Protein AF-A0A6N6ZSQ6-F1 (afdb_monomer_lite)

Foldseek 3Di:
DDDDDDPPPPDPPPPDDDDDPDDPDADVVGDDDDDDDDDDDPPDFKDKDKDWDKDWPDDLVVCCVPPNHPPDDTDIHTDDMWMFMAGPVRDTPDDTDDDDDD

Sequence (102 aa):
MAMAGAAGLGRAERRWRSGFEEMNTIPPKGHRIAKYAFKLPSDAKRIKVEARLNYMSHDQAVADKLLGKGAVKVPMVETKALARAYGADLKAIEAPQKLSRR

Structure (mmCIF, N/CA/C/O backbone):
data_AF-A0A6N6ZSQ6-F1
#
_entry.id   AF-A0A6N6ZSQ6-F1
#
loop_
_atom_site.group_PDB
_atom_site.id
_atom_site.type_symbol
_atom_site.label_atom_id
_atom_site.label_alt_id
_atom_site.label_comp_id
_atom_site.label_asym_id
_atom_site.label_entity_id
_atom_site.label_seq_id
_atom_site.pdbx_PDB_ins_code
_atom_site.Cartn_x
_atom_site.Cartn_y
_atom_site.Cartn_z
_atom_site.occupancy
_atom_site.B_iso_or_equiv
_atom_site.auth_seq_id
_atom_site.auth_comp_id
_atom_site.auth_asym_id
_atom_site.auth_atom_id
_atom_site.pdbx_PDB_model_num
ATOM 1 N N . MET A 1 1 ? 35.960 37.682 -60.166 1.00 37.06 1 MET A N 1
ATOM 2 C CA . MET A 1 1 ? 34.880 38.399 -59.449 1.00 37.06 1 MET A CA 1
ATOM 3 C C . MET A 1 1 ? 33.856 37.350 -59.035 1.00 37.06 1 MET A C 1
ATOM 5 O O . MET A 1 1 ? 33.339 36.688 -59.916 1.00 37.06 1 MET A O 1
ATOM 9 N N . ALA A 1 2 ? 33.866 36.905 -57.770 1.00 35.19 2 ALA A N 1
ATOM 10 C CA . ALA A 1 2 ? 33.008 37.413 -56.677 1.00 35.19 2 ALA A CA 1
ATOM 11 C C . ALA A 1 2 ? 31.516 37.128 -56.976 1.00 35.19 2 ALA A C 1
ATOM 13 O O . ALA A 1 2 ? 31.039 37.574 -58.005 1.00 35.19 2 ALA A O 1
ATOM 14 N N . MET A 1 3 ? 30.710 36.409 -56.192 1.00 32.16 3 MET A N 1
ATOM 15 C CA . MET A 1 3 ? 30.769 35.957 -54.799 1.00 32.16 3 MET A CA 1
ATOM 16 C C . MET A 1 3 ? 29.858 34.727 -54.639 1.00 32.16 3 MET A C 1
ATOM 18 O O . MET A 1 3 ? 28.820 34.619 -55.287 1.00 32.16 3 MET A O 1
ATOM 22 N N . ALA A 1 4 ? 30.260 33.825 -53.746 1.00 42.12 4 ALA A N 1
ATOM 23 C CA . ALA A 1 4 ? 29.440 32.748 -53.212 1.00 42.12 4 ALA A CA 1
ATOM 24 C C . ALA A 1 4 ? 28.306 33.299 -52.329 1.00 42.12 4 ALA A C 1
ATOM 26 O O . ALA A 1 4 ? 28.469 34.316 -51.661 1.00 42.12 4 ALA A O 1
ATOM 27 N N . GLY A 1 5 ? 27.186 32.580 -52.272 1.00 34.44 5 GLY A N 1
ATOM 28 C CA . GLY A 1 5 ? 26.074 32.866 -51.368 1.00 34.44 5 GLY A CA 1
ATOM 29 C C . GLY A 1 5 ? 25.262 31.604 -51.110 1.00 34.44 5 GLY A C 1
ATOM 30 O O . GLY A 1 5 ? 24.135 31.479 -51.573 1.00 34.44 5 GLY A O 1
ATOM 31 N N . ALA A 1 6 ? 25.872 30.629 -50.433 1.00 41.66 6 ALA A N 1
ATOM 32 C CA . ALA A 1 6 ? 25.196 29.415 -49.999 1.00 41.66 6 ALA A CA 1
ATOM 33 C C . ALA A 1 6 ? 24.086 29.775 -48.998 1.00 41.66 6 ALA A C 1
ATOM 35 O O . ALA A 1 6 ? 24.360 30.295 -47.916 1.00 41.66 6 ALA A O 1
ATOM 36 N N . ALA A 1 7 ? 22.835 29.488 -49.359 1.00 42.34 7 ALA A N 1
ATOM 37 C CA . ALA A 1 7 ? 21.695 29.560 -48.456 1.00 42.34 7 ALA A CA 1
ATOM 38 C C . ALA A 1 7 ? 21.833 28.468 -47.381 1.00 42.34 7 ALA A C 1
ATOM 40 O O . ALA A 1 7 ? 21.376 27.336 -47.538 1.00 42.34 7 ALA A O 1
ATOM 41 N N . GLY A 1 8 ? 22.516 28.802 -46.288 1.00 41.41 8 GLY A N 1
ATOM 42 C CA . GLY A 1 8 ? 22.582 27.975 -45.093 1.00 41.41 8 GLY A CA 1
ATOM 43 C C . GLY A 1 8 ? 21.232 27.967 -44.382 1.00 41.41 8 GLY A C 1
ATOM 44 O O . GLY A 1 8 ? 20.974 28.814 -43.532 1.00 41.41 8 GLY A O 1
ATOM 45 N N . LEU A 1 9 ? 20.374 26.993 -44.696 1.00 47.16 9 LEU A N 1
ATOM 46 C CA . LEU A 1 9 ? 19.285 26.598 -43.802 1.00 47.16 9 LEU A CA 1
ATOM 47 C C . LEU A 1 9 ? 19.912 25.983 -42.545 1.00 47.16 9 LEU A C 1
ATOM 49 O O . LEU A 1 9 ? 20.192 24.784 -42.482 1.00 47.16 9 LEU A O 1
ATOM 53 N N . GLY A 1 10 ? 20.165 26.826 -41.545 1.00 44.59 10 GLY A N 1
ATOM 54 C CA . GLY A 1 10 ? 20.526 26.390 -40.204 1.00 44.59 10 GLY A CA 1
ATOM 55 C C . GLY A 1 10 ? 19.417 25.496 -39.660 1.00 44.59 10 GLY A C 1
ATOM 56 O O . GLY A 1 10 ? 18.340 25.971 -39.304 1.00 44.59 10 GLY A O 1
ATOM 57 N N . ARG A 1 11 ? 19.659 24.181 -39.626 1.00 56.06 11 ARG A N 1
ATOM 58 C CA . ARG A 1 11 ? 18.781 23.229 -38.943 1.00 56.06 11 ARG A CA 1
ATOM 59 C C . ARG A 1 11 ? 18.772 23.601 -37.465 1.00 56.06 11 ARG A C 1
ATOM 61 O O . ARG A 1 11 ? 19.736 23.326 -36.761 1.00 56.06 11 ARG A O 1
ATOM 68 N N . ALA A 1 12 ? 17.692 24.233 -37.012 1.00 57.28 12 ALA A N 1
ATOM 69 C CA . ALA A 1 12 ? 17.431 24.427 -35.597 1.00 57.28 12 ALA A CA 1
ATOM 70 C C . ALA A 1 12 ? 17.414 23.046 -34.931 1.00 57.28 12 ALA A C 1
ATOM 72 O O . ALA A 1 12 ? 16.509 22.236 -35.150 1.00 57.28 12 ALA A O 1
ATOM 73 N N . GLU A 1 13 ? 18.464 22.756 -34.173 1.00 57.09 13 GLU A N 1
ATOM 74 C CA . GLU A 1 13 ? 18.618 21.516 -33.436 1.00 57.09 13 GLU A CA 1
ATOM 75 C C . GLU A 1 13 ? 17.545 21.472 -32.346 1.00 57.09 13 GLU A C 1
ATOM 77 O O . GLU A 1 13 ? 17.673 22.067 -31.274 1.00 57.09 13 GLU A O 1
ATOM 82 N N . ARG A 1 14 ? 16.420 20.811 -32.644 1.00 59.31 14 ARG A N 1
ATOM 83 C CA . ARG A 1 14 ? 15.394 20.518 -31.644 1.00 59.31 14 ARG A CA 1
ATOM 84 C C . ARG A 1 14 ? 16.008 19.559 -30.630 1.00 59.31 14 ARG A C 1
ATOM 86 O O . ARG A 1 14 ? 16.011 18.348 -30.832 1.00 59.31 14 ARG A O 1
ATOM 93 N N . ARG A 1 15 ? 16.535 20.105 -29.530 1.00 61.38 15 ARG A N 1
ATOM 94 C CA . ARG A 1 15 ? 16.897 19.316 -28.350 1.00 61.38 15 ARG A CA 1
ATOM 9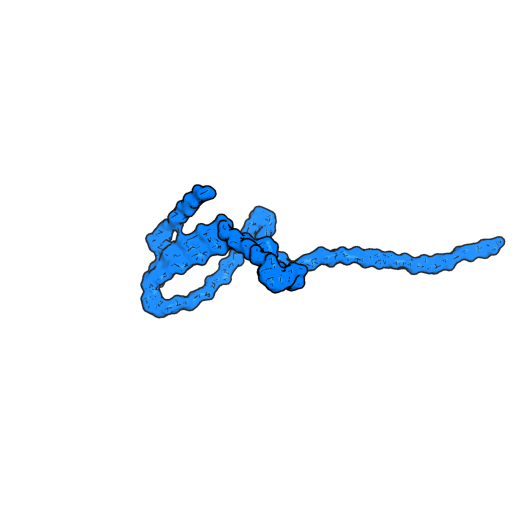5 C C . ARG A 1 15 ? 15.624 18.673 -27.821 1.00 61.38 15 ARG A C 1
ATOM 97 O O . ARG A 1 15 ? 14.778 19.342 -27.230 1.00 61.38 15 ARG A O 1
ATOM 104 N N . TRP A 1 16 ? 15.497 17.373 -28.043 1.00 47.50 16 TRP A N 1
ATOM 105 C CA . TRP A 1 16 ? 14.473 16.561 -27.413 1.00 47.50 16 TRP A CA 1
ATOM 106 C C . TRP A 1 16 ? 14.703 16.604 -25.901 1.00 47.50 16 TRP A C 1
ATOM 108 O O . TRP A 1 16 ? 15.702 16.091 -25.399 1.00 47.50 16 TRP A O 1
ATOM 118 N N . ARG A 1 17 ? 13.805 17.266 -25.168 1.00 59.12 17 ARG A N 1
ATOM 119 C CA . ARG A 1 17 ? 13.703 17.098 -23.718 1.00 59.12 17 ARG A CA 1
ATOM 120 C C . ARG A 1 17 ? 12.644 16.036 -23.472 1.00 59.12 17 ARG A C 1
ATOM 122 O O . ARG A 1 17 ? 11.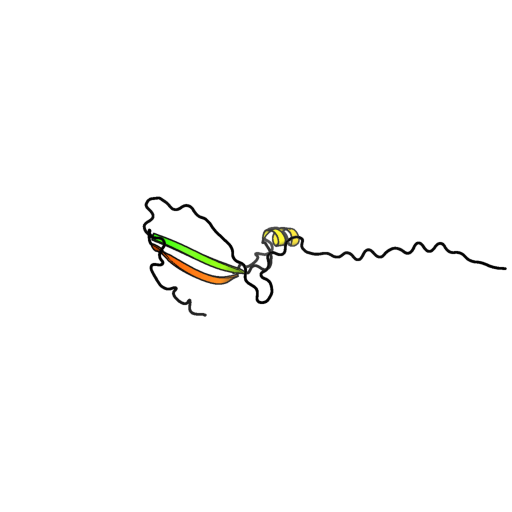460 16.308 -23.621 1.00 59.12 17 ARG A O 1
ATOM 129 N N . SER A 1 18 ? 13.075 14.832 -23.119 1.00 67.69 18 SER A N 1
ATOM 130 C CA . SER A 1 18 ? 12.190 13.821 -22.548 1.00 67.69 18 SER A CA 1
ATOM 131 C C . SER A 1 18 ? 12.092 14.057 -21.042 1.00 67.69 18 SER A C 1
ATOM 133 O O . SER A 1 18 ? 13.106 14.020 -20.343 1.00 67.69 18 SER A O 1
ATOM 135 N N . GLY A 1 19 ? 10.887 14.313 -20.549 1.00 63.47 19 GLY A N 1
ATOM 136 C CA . GLY A 1 19 ? 10.548 14.280 -19.129 1.00 63.47 19 GLY A CA 1
ATOM 137 C C . GLY A 1 19 ? 9.408 13.290 -18.917 1.00 63.47 19 GLY A C 1
ATOM 138 O O . GLY A 1 19 ? 8.648 13.026 -19.845 1.00 63.47 19 GLY A O 1
ATOM 139 N N . PHE A 1 20 ? 9.293 12.727 -17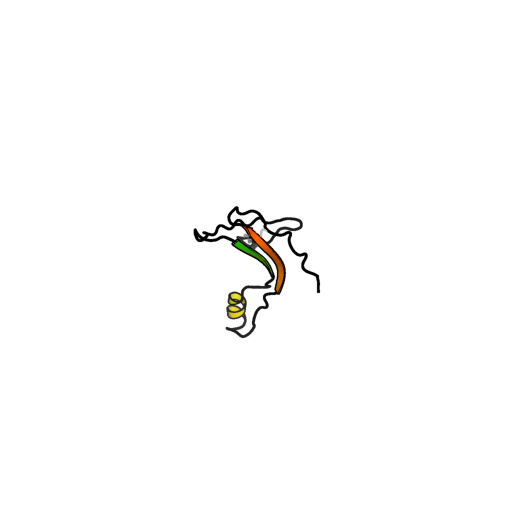.718 1.00 66.44 20 PHE A N 1
ATOM 140 C CA . PHE A 1 20 ? 8.084 11.995 -17.351 1.00 66.44 20 PHE A CA 1
ATOM 141 C C . PHE A 1 20 ? 6.960 13.011 -17.122 1.00 66.44 20 PHE A C 1
ATOM 143 O O . PHE A 1 20 ? 7.155 13.960 -16.364 1.00 66.44 20 PHE A O 1
ATOM 150 N N . GLU A 1 21 ? 5.809 12.825 -17.776 1.00 66.62 21 GLU A N 1
ATOM 151 C CA . GLU A 1 21 ? 4.625 13.675 -17.562 1.00 66.62 21 GLU A CA 1
ATOM 152 C C . GLU A 1 21 ? 4.127 13.604 -16.114 1.00 66.62 21 GLU A C 1
ATOM 154 O O . GLU A 1 21 ? 3.659 14.602 -15.572 1.00 66.62 21 GLU A O 1
ATOM 159 N N . GLU A 1 22 ? 4.287 12.450 -15.461 1.00 67.62 22 GLU A N 1
ATOM 160 C CA . GLU A 1 22 ? 3.865 12.243 -14.082 1.00 67.62 22 GLU A CA 1
ATOM 161 C C . GLU A 1 22 ? 5.009 11.679 -13.234 1.00 67.62 22 GLU A C 1
ATOM 163 O O . GLU A 1 22 ? 5.550 10.603 -13.496 1.00 67.62 22 GLU A O 1
ATOM 168 N N . MET A 1 23 ? 5.384 12.417 -12.186 1.00 69.00 23 MET A N 1
ATOM 169 C CA . MET A 1 23 ? 6.450 12.029 -11.268 1.00 69.00 23 MET A CA 1
ATOM 170 C C . MET A 1 23 ? 5.834 11.562 -9.948 1.00 69.00 23 MET A C 1
ATOM 172 O O . MET A 1 23 ? 5.578 12.346 -9.039 1.00 69.00 23 MET A O 1
ATOM 176 N N . ASN A 1 24 ? 5.572 10.257 -9.851 1.00 75.19 24 ASN A N 1
ATOM 177 C CA . ASN A 1 24 ? 4.950 9.644 -8.672 1.00 75.19 24 ASN A CA 1
ATOM 178 C C . ASN A 1 24 ? 5.951 9.281 -7.553 1.00 75.19 24 ASN A C 1
ATOM 180 O O . ASN A 1 24 ? 5.580 8.639 -6.566 1.00 75.19 24 ASN A O 1
ATOM 184 N N . THR A 1 25 ? 7.209 9.711 -7.671 1.00 81.88 25 THR A N 1
ATOM 185 C CA . THR A 1 25 ? 8.264 9.482 -6.679 1.00 81.88 25 THR A CA 1
ATOM 186 C C . THR A 1 25 ? 8.213 10.508 -5.545 1.00 81.88 25 THR A C 1
ATOM 188 O O . THR A 1 25 ? 7.776 11.645 -5.715 1.00 81.88 25 THR A O 1
ATOM 191 N N . ILE A 1 26 ? 8.652 10.108 -4.348 1.00 83.94 26 ILE A N 1
ATOM 192 C CA . ILE A 1 26 ? 8.804 11.039 -3.224 1.00 83.94 26 ILE A CA 1
ATOM 193 C C . ILE A 1 26 ? 10.081 11.858 -3.470 1.00 83.94 26 ILE A C 1
ATOM 195 O O . ILE A 1 26 ? 11.141 11.255 -3.659 1.00 83.94 26 ILE A O 1
ATOM 199 N N . PRO A 1 27 ? 10.019 13.201 -3.473 1.00 85.50 27 PRO A N 1
ATOM 200 C CA . PRO A 1 27 ? 11.195 14.022 -3.730 1.00 85.50 27 PRO A CA 1
ATOM 201 C C . PRO A 1 27 ? 12.249 13.872 -2.617 1.00 85.50 27 PRO A C 1
ATOM 203 O O . PRO A 1 27 ? 11.908 13.509 -1.485 1.00 85.50 27 PRO A O 1
ATOM 206 N N . PRO A 1 28 ? 13.533 14.173 -2.892 1.00 87.44 28 PRO A N 1
ATOM 207 C CA . PRO A 1 28 ? 14.597 14.095 -1.894 1.00 87.44 28 PRO A CA 1
ATOM 208 C C . PRO A 1 28 ? 14.269 14.921 -0.646 1.00 87.44 28 PRO A C 1
ATOM 210 O O . PRO A 1 28 ? 13.894 16.086 -0.753 1.00 87.44 28 PRO A O 1
ATOM 213 N N . LYS A 1 29 ? 14.413 14.319 0.544 1.00 86.94 29 LYS A N 1
ATOM 214 C CA . LYS A 1 29 ? 14.033 14.911 1.848 1.00 86.94 29 LYS A CA 1
ATOM 215 C C . LYS A 1 29 ? 12.555 15.332 1.957 1.00 86.94 29 LYS A C 1
ATOM 217 O O . LYS A 1 29 ? 12.183 16.017 2.907 1.00 86.94 29 LYS A O 1
ATOM 222 N N . GLY A 1 30 ? 11.719 14.934 1.005 1.00 86.31 30 GLY A N 1
ATOM 223 C CA . GLY A 1 30 ? 10.293 15.212 0.998 1.00 86.31 30 GLY A CA 1
ATOM 224 C C . GLY A 1 30 ? 9.472 14.122 1.675 1.00 86.31 30 GLY A C 1
ATOM 225 O O . GLY A 1 30 ? 9.980 13.118 2.173 1.00 86.31 30 GLY A O 1
ATOM 226 N N . HIS A 1 31 ? 8.162 14.326 1.658 1.00 87.12 31 HIS A N 1
ATOM 227 C CA . HIS A 1 31 ? 7.175 13.344 2.078 1.00 87.12 31 HIS A CA 1
ATOM 228 C C . HIS A 1 31 ? 5.968 13.420 1.142 1.00 87.12 31 HIS A C 1
ATOM 230 O O . HIS A 1 31 ? 5.728 14.444 0.504 1.00 87.12 31 HIS A O 1
ATOM 236 N N . ARG A 1 32 ? 5.200 12.332 1.066 1.00 86.56 32 ARG A N 1
ATOM 237 C CA . ARG A 1 32 ? 3.932 12.287 0.335 1.00 86.56 32 ARG A CA 1
ATOM 238 C C . ARG A 1 32 ? 2.838 11.801 1.270 1.00 86.56 32 ARG A C 1
ATOM 240 O O . ARG A 1 32 ? 3.014 10.800 1.959 1.00 86.56 32 ARG A O 1
ATOM 247 N N . ILE A 1 33 ? 1.714 12.509 1.280 1.00 87.44 33 ILE A N 1
ATOM 248 C CA . ILE A 1 33 ? 0.523 12.124 2.039 1.00 87.44 33 ILE A CA 1
ATOM 249 C C . ILE A 1 33 ? -0.465 11.490 1.063 1.00 87.44 33 ILE A C 1
ATOM 251 O O . ILE A 1 33 ? -0.901 12.136 0.113 1.00 87.44 33 ILE A O 1
ATOM 255 N N . ALA A 1 34 ? -0.820 10.231 1.308 1.00 84.88 34 ALA A N 1
ATOM 256 C CA . ALA A 1 34 ? -1.884 9.536 0.595 1.00 84.88 34 ALA A CA 1
ATOM 257 C C . ALA A 1 34 ? -3.112 9.436 1.507 1.00 84.88 34 ALA A C 1
ATOM 259 O O . ALA A 1 34 ? -3.000 9.016 2.660 1.00 84.88 34 ALA A O 1
ATOM 260 N N . LYS A 1 35 ? -4.276 9.852 1.000 1.00 89.00 35 LYS A N 1
ATOM 261 C CA . LYS A 1 35 ? -5.551 9.770 1.718 1.00 89.00 35 LYS A CA 1
ATOM 262 C C . LYS A 1 35 ? -6.328 8.568 1.198 1.00 89.00 35 LYS A C 1
ATOM 264 O O . LYS A 1 35 ? -6.510 8.435 -0.007 1.00 89.00 35 LYS A O 1
ATOM 269 N N . TYR A 1 36 ? -6.803 7.734 2.114 1.00 87.69 36 TYR A N 1
ATOM 270 C CA . TYR A 1 36 ? -7.629 6.572 1.810 1.00 87.69 36 TYR A CA 1
ATOM 271 C C . TYR A 1 36 ? -8.952 6.686 2.556 1.00 87.69 36 TYR A C 1
ATOM 273 O O . TYR A 1 36 ? -8.987 7.157 3.692 1.00 87.69 36 TYR A O 1
ATOM 281 N N . ALA A 1 37 ? -10.025 6.235 1.916 1.00 88.38 37 ALA A N 1
ATOM 282 C CA . ALA A 1 37 ? -11.343 6.125 2.516 1.00 88.38 37 ALA A CA 1
ATOM 283 C C . ALA A 1 37 ? -11.852 4.697 2.315 1.00 88.38 37 ALA A C 1
ATOM 285 O O . ALA A 1 37 ? -11.720 4.129 1.233 1.00 88.38 37 ALA A O 1
ATOM 286 N N . PHE A 1 38 ? -12.433 4.123 3.360 1.00 86.06 38 PHE A N 1
ATOM 287 C CA . PHE A 1 38 ? -13.054 2.804 3.334 1.00 86.06 38 PHE A CA 1
ATOM 288 C C . PHE A 1 38 ? -14.371 2.860 4.104 1.00 86.06 38 PHE A C 1
ATOM 290 O O . PHE A 1 38 ? -14.514 3.629 5.055 1.00 86.06 38 PHE A O 1
ATOM 297 N N . LYS A 1 39 ? -15.351 2.063 3.674 1.00 87.94 39 LYS A N 1
ATOM 298 C CA . LYS A 1 39 ? -16.628 1.916 4.378 1.00 87.94 39 LYS A CA 1
ATOM 299 C C . LYS A 1 39 ? -16.495 0.810 5.415 1.00 87.94 39 LYS A C 1
ATOM 301 O O . LYS A 1 39 ? -15.930 -0.241 5.121 1.00 87.94 39 LYS A O 1
ATOM 306 N N . LEU A 1 40 ? -17.019 1.054 6.608 1.00 85.12 40 LEU A N 1
ATOM 307 C CA . LEU A 1 40 ? -17.025 0.084 7.695 1.00 85.12 40 LEU A CA 1
ATOM 308 C C . LEU A 1 40 ? -18.397 -0.595 7.791 1.00 85.12 40 LEU A C 1
ATOM 310 O O . LEU A 1 40 ? -19.409 0.088 7.617 1.00 85.12 40 LEU A O 1
ATOM 314 N N . PRO A 1 41 ? -18.447 -1.906 8.080 1.00 86.81 41 PRO A N 1
ATOM 315 C CA . PRO A 1 41 ? -19.680 -2.567 8.495 1.00 86.81 41 PRO A CA 1
ATOM 316 C C . PRO A 1 41 ? -20.256 -1.896 9.750 1.00 86.81 41 PRO A C 1
ATOM 318 O O . PRO A 1 41 ? -19.502 -1.482 10.632 1.00 86.81 41 PRO A O 1
ATOM 321 N N . SER A 1 42 ? -21.583 -1.789 9.845 1.00 83.88 42 SER A N 1
ATOM 322 C CA . SER A 1 42 ? -22.270 -1.097 10.951 1.00 83.88 42 SER A CA 1
ATOM 323 C C . SER A 1 42 ? -22.054 -1.745 12.322 1.00 83.88 42 SER A C 1
ATOM 325 O O . SER A 1 42 ? -22.215 -1.096 13.350 1.00 83.88 42 SER A O 1
ATOM 327 N N . ASP A 1 43 ? -21.695 -3.023 12.341 1.00 88.62 43 ASP A N 1
ATOM 328 C CA . ASP A 1 43 ? -21.453 -3.848 13.522 1.00 88.62 43 ASP A CA 1
ATOM 329 C C . ASP A 1 43 ? -19.956 -4.006 13.852 1.00 88.62 43 ASP A C 1
ATOM 331 O O . ASP A 1 43 ? -19.592 -4.721 14.792 1.00 88.62 43 ASP A O 1
ATOM 335 N N . ALA A 1 44 ? -19.066 -3.334 13.111 1.00 84.56 44 ALA A N 1
ATOM 336 C CA . ALA A 1 44 ? -17.626 -3.445 13.305 1.00 84.56 44 ALA A CA 1
ATOM 337 C C . ALA A 1 44 ? -17.187 -2.852 14.656 1.00 84.56 44 ALA A C 1
ATOM 339 O O . ALA A 1 44 ? -17.103 -1.640 14.844 1.00 84.56 44 ALA A O 1
ATOM 340 N N . LYS A 1 45 ? -16.840 -3.727 15.606 1.00 85.81 45 LYS A N 1
ATOM 341 C CA . LYS A 1 45 ? -16.364 -3.334 16.947 1.00 85.81 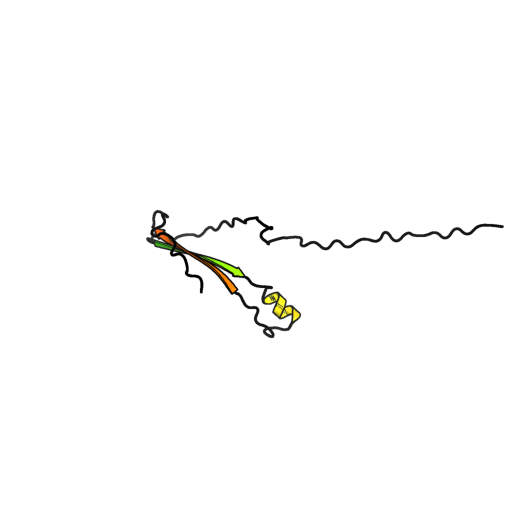45 LYS A CA 1
ATOM 342 C C . LYS A 1 45 ? -14.872 -3.001 16.998 1.00 85.81 45 LYS A C 1
ATOM 344 O O . LYS A 1 45 ? -14.423 -2.312 17.913 1.00 85.81 45 LYS A O 1
ATOM 349 N N . ARG A 1 46 ? -14.092 -3.547 16.060 1.00 88.00 46 ARG A N 1
ATOM 350 C CA . ARG A 1 46 ? -12.634 -3.398 15.973 1.00 88.00 46 ARG A CA 1
ATOM 351 C C . ARG A 1 46 ? -12.191 -3.379 14.521 1.00 88.00 46 ARG A C 1
ATOM 353 O O . ARG A 1 46 ? -12.710 -4.134 13.703 1.00 88.00 46 ARG A O 1
ATOM 360 N N . ILE A 1 47 ? -11.197 -2.552 14.228 1.00 89.25 47 ILE A N 1
ATOM 361 C CA . ILE A 1 47 ? -10.650 -2.363 12.885 1.00 89.25 47 ILE A CA 1
ATOM 362 C C . ILE A 1 47 ? -9.139 -2.505 12.971 1.00 89.25 47 ILE A C 1
ATOM 364 O O . ILE A 1 47 ? -8.503 -1.882 13.816 1.00 89.25 47 ILE A O 1
ATOM 368 N N . LYS A 1 48 ? -8.544 -3.298 12.084 1.00 90.06 48 LYS A N 1
ATOM 369 C CA . LYS A 1 48 ? -7.090 -3.373 11.933 1.00 90.06 48 LYS A CA 1
ATOM 370 C C . LYS A 1 48 ? -6.708 -2.717 10.614 1.00 90.06 48 LYS A C 1
ATOM 372 O O . LYS A 1 48 ? 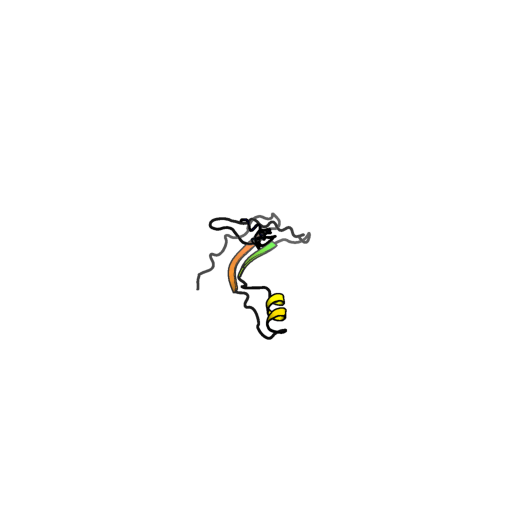-7.158 -3.153 9.561 1.00 90.06 48 LYS A O 1
ATOM 377 N N . VAL A 1 49 ? -5.877 -1.683 10.681 1.00 88.38 49 VAL A N 1
ATOM 378 C CA . VAL A 1 49 ? -5.299 -1.030 9.505 1.00 88.38 49 VAL A CA 1
ATOM 379 C C . VAL A 1 49 ? -3.843 -1.446 9.404 1.00 88.38 49 VAL A C 1
ATOM 381 O O . VAL A 1 49 ? -3.072 -1.270 10.348 1.00 88.38 49 VAL A O 1
ATOM 384 N N . GLU A 1 50 ? -3.468 -1.989 8.253 1.00 91.00 50 GLU A N 1
ATOM 385 C CA . GLU A 1 50 ? -2.097 -2.363 7.945 1.00 91.00 50 GLU A CA 1
ATOM 386 C C . GLU A 1 50 ? -1.606 -1.562 6.742 1.00 91.00 50 GLU A C 1
ATOM 388 O O . GLU A 1 50 ? -2.157 -1.651 5.647 1.00 91.00 50 GLU A O 1
ATOM 393 N N . ALA A 1 51 ? -0.578 -0.751 6.965 1.00 89.19 51 ALA A N 1
ATOM 394 C CA . ALA A 1 51 ? 0.080 0.034 5.936 1.00 89.19 51 ALA A CA 1
ATOM 395 C C . ALA A 1 51 ? 1.450 -0.576 5.643 1.00 89.19 51 ALA A C 1
ATOM 397 O O . ALA A 1 51 ? 2.274 -0.713 6.549 1.00 89.19 51 ALA A O 1
ATOM 398 N N . ARG A 1 52 ? 1.703 -0.914 4.377 1.00 89.88 52 ARG A N 1
ATOM 399 C CA . ARG A 1 52 ? 2.977 -1.470 3.911 1.00 89.88 52 ARG A CA 1
ATOM 400 C C . ARG A 1 52 ? 3.584 -0.565 2.848 1.00 89.88 52 ARG A C 1
ATOM 402 O O . ARG A 1 52 ? 2.894 -0.107 1.942 1.00 89.88 52 ARG A O 1
ATOM 409 N N . LEU A 1 53 ? 4.877 -0.309 2.981 1.00 88.88 53 LEU A N 1
ATOM 410 C CA . LEU A 1 53 ? 5.709 0.328 1.977 1.00 88.88 53 LEU A CA 1
ATOM 411 C C . LEU A 1 53 ? 6.508 -0.765 1.279 1.00 88.88 53 LEU A C 1
ATOM 413 O O . LEU A 1 53 ? 7.416 -1.348 1.875 1.00 88.88 53 LEU A O 1
ATOM 417 N N . ASN A 1 54 ? 6.169 -1.003 0.018 1.00 88.88 54 ASN A N 1
ATOM 418 C CA . ASN A 1 54 ? 6.821 -1.994 -0.823 1.00 88.88 54 ASN A CA 1
ATOM 419 C C . ASN A 1 54 ? 7.673 -1.292 -1.877 1.00 88.88 54 ASN A C 1
ATOM 421 O O . ASN A 1 54 ? 7.273 -0.263 -2.424 1.00 88.88 54 ASN A O 1
ATOM 425 N N . TYR A 1 55 ? 8.829 -1.870 -2.173 1.00 88.12 55 TYR A N 1
ATOM 426 C CA . TYR A 1 55 ? 9.670 -1.489 -3.293 1.00 88.12 55 TYR A CA 1
ATOM 427 C C . TYR A 1 55 ? 9.532 -2.520 -4.412 1.00 88.12 55 TYR A C 1
ATOM 429 O O . TYR A 1 55 ? 9.565 -3.729 -4.175 1.00 88.12 55 TYR A O 1
ATOM 437 N N . MET A 1 56 ? 9.396 -2.023 -5.635 1.00 88.44 56 MET A N 1
ATOM 438 C CA . MET A 1 56 ? 9.424 -2.806 -6.861 1.00 88.44 56 MET A CA 1
ATOM 439 C C . MET A 1 56 ? 10.194 -1.986 -7.893 1.00 88.44 56 MET A C 1
ATOM 441 O O . MET A 1 56 ? 9.966 -0.781 -8.003 1.00 88.44 56 MET A O 1
ATOM 445 N N . SER A 1 57 ? 11.128 -2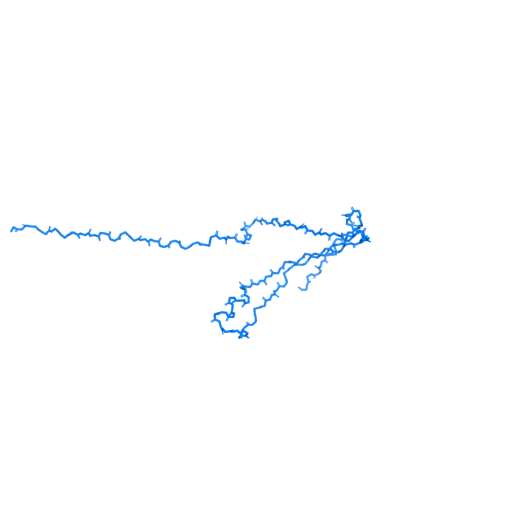.611 -8.610 1.00 84.81 57 SER A N 1
ATOM 446 C CA . SER A 1 57 ? 11.953 -1.894 -9.587 1.00 84.81 57 SER A CA 1
ATOM 447 C C . SER A 1 57 ? 11.114 -1.397 -10.765 1.00 84.81 57 SER A C 1
ATOM 449 O O . SER A 1 57 ? 11.187 -0.218 -11.098 1.00 84.81 57 SER A O 1
ATOM 451 N N . HIS A 1 58 ? 10.276 -2.265 -11.341 1.00 84.81 58 HIS A N 1
ATOM 452 C CA . HIS A 1 58 ? 9.347 -1.959 -12.435 1.00 84.81 58 HIS A CA 1
ATOM 453 C C . HIS A 1 58 ? 8.097 -2.847 -12.353 1.00 84.81 58 HIS A C 1
ATOM 455 O O . HIS A 1 58 ? 8.139 -3.916 -11.753 1.00 84.81 58 HIS A O 1
ATOM 461 N N . ASP A 1 59 ? 6.994 -2.451 -12.987 1.00 88.19 59 ASP A N 1
ATOM 462 C CA . ASP A 1 59 ? 5.790 -3.287 -13.027 1.00 88.19 59 ASP A CA 1
ATOM 463 C C . ASP A 1 59 ? 6.031 -4.613 -13.759 1.00 88.19 59 ASP A C 1
ATOM 465 O O . ASP A 1 59 ? 6.678 -4.658 -14.810 1.00 88.19 59 ASP A O 1
ATOM 469 N N . GLN A 1 60 ? 5.422 -5.693 -13.259 1.00 90.50 60 GLN A N 1
ATOM 470 C CA . GLN A 1 60 ? 5.482 -7.011 -13.902 1.00 90.50 60 GLN A CA 1
ATOM 471 C C . GLN A 1 60 ? 5.022 -6.954 -15.367 1.00 90.50 60 GLN A C 1
ATOM 473 O O . GLN A 1 60 ? 5.629 -7.577 -16.231 1.00 90.50 60 GLN A O 1
ATOM 478 N N . ALA A 1 61 ? 4.006 -6.139 -15.670 1.00 91.94 61 ALA A N 1
ATOM 479 C CA . ALA A 1 61 ? 3.509 -5.959 -17.032 1.00 91.94 61 ALA A CA 1
ATOM 480 C C . ALA A 1 61 ? 4.558 -5.352 -17.983 1.00 91.94 61 ALA A C 1
ATOM 482 O O . ALA A 1 61 ? 4.536 -5.632 -19.181 1.00 91.94 61 ALA A O 1
ATOM 483 N N . VAL A 1 62 ? 5.472 -4.521 -17.474 1.00 91.31 62 VAL A N 1
ATOM 484 C CA . VAL A 1 62 ? 6.579 -3.967 -18.267 1.00 91.31 62 VAL A CA 1
ATOM 485 C C . VAL A 1 62 ? 7.626 -5.049 -18.522 1.00 91.31 62 VAL A C 1
ATOM 487 O O . VAL A 1 62 ? 8.058 -5.215 -19.661 1.00 91.31 62 VAL A O 1
ATOM 490 N N . ALA A 1 63 ? 7.981 -5.827 -17.496 1.00 92.12 63 ALA A N 1
ATOM 491 C CA . ALA A 1 63 ? 8.913 -6.945 -17.639 1.00 92.12 63 ALA A CA 1
ATOM 492 C C . ALA A 1 63 ? 8.401 -7.992 -18.643 1.00 92.12 63 ALA A C 1
ATOM 494 O O . ALA A 1 63 ? 9.142 -8.388 -19.540 1.00 92.12 63 ALA A O 1
ATOM 495 N N . ASP A 1 64 ? 7.120 -8.359 -18.561 1.00 95.75 64 ASP A N 1
ATOM 496 C CA . ASP A 1 64 ? 6.494 -9.319 -19.477 1.00 95.75 64 ASP A CA 1
ATOM 497 C C . ASP A 1 64 ? 6.514 -8.833 -20.936 1.00 95.75 64 ASP A C 1
ATOM 499 O O . ASP A 1 64 ? 6.708 -9.633 -21.852 1.00 95.75 64 ASP A O 1
ATOM 503 N N . LYS A 1 65 ? 6.335 -7.524 -21.167 1.00 95.25 65 LYS A N 1
ATOM 504 C CA . LYS A 1 65 ? 6.392 -6.930 -22.513 1.00 95.25 65 LYS A CA 1
ATOM 505 C C . LYS A 1 65 ? 7.801 -6.930 -23.101 1.00 95.25 65 LYS A C 1
ATOM 507 O O . LYS A 1 65 ? 7.941 -7.093 -24.308 1.00 95.25 65 LYS A O 1
ATOM 512 N N . LEU A 1 66 ? 8.823 -6.708 -22.276 1.00 94.38 66 LEU A N 1
ATOM 513 C CA . LEU A 1 66 ? 10.207 -6.567 -22.739 1.00 94.38 66 LEU A CA 1
ATOM 514 C C . LEU A 1 66 ? 10.938 -7.907 -22.854 1.00 94.38 66 LEU A C 1
ATOM 516 O O . LEU A 1 66 ? 11.755 -8.078 -23.752 1.00 94.38 66 LEU A O 1
ATOM 520 N N . LEU A 1 67 ? 10.666 -8.837 -21.939 1.00 94.69 67 LEU A N 1
ATOM 521 C CA . LEU A 1 67 ? 11.441 -10.072 -21.774 1.00 94.69 67 LEU A CA 1
ATOM 522 C C . LEU A 1 67 ? 10.648 -11.331 -22.140 1.00 94.69 67 LEU A C 1
ATOM 524 O O . LEU A 1 67 ? 11.199 -12.429 -22.134 1.00 94.69 67 LEU A O 1
ATOM 528 N N . GLY A 1 68 ? 9.366 -11.178 -22.469 1.00 92.25 68 GLY A N 1
ATOM 529 C CA . GLY A 1 68 ? 8.447 -12.285 -22.683 1.00 92.25 68 GLY A CA 1
ATOM 530 C C . GLY A 1 68 ? 7.681 -12.643 -21.411 1.00 92.25 68 GLY A C 1
ATOM 531 O O . GLY A 1 68 ? 8.172 -12.538 -20.285 1.00 92.25 68 GLY A O 1
ATOM 532 N N . LYS A 1 69 ? 6.433 -13.069 -21.606 1.00 93.44 69 LYS A N 1
ATOM 533 C CA . LYS A 1 69 ? 5.480 -13.330 -20.526 1.00 93.44 69 LYS A CA 1
ATOM 534 C C . LYS A 1 69 ? 6.018 -14.383 -19.555 1.00 93.44 69 LYS A C 1
ATOM 536 O O . LYS A 1 69 ? 6.225 -15.530 -19.945 1.00 93.44 69 LYS A O 1
ATOM 541 N N . GLY A 1 70 ? 6.188 -14.004 -18.288 1.00 90.31 70 GLY A N 1
ATOM 542 C CA . GLY A 1 70 ? 6.629 -14.917 -17.231 1.00 90.31 70 GLY A CA 1
ATOM 543 C C . GLY A 1 70 ? 8.102 -15.332 -17.302 1.00 90.31 70 GLY A C 1
ATOM 544 O O . GLY A 1 70 ? 8.514 -16.170 -16.502 1.00 90.31 70 GLY A O 1
ATOM 545 N N . ALA A 1 71 ? 8.900 -14.749 -18.205 1.00 92.25 71 ALA A N 1
ATOM 546 C CA . ALA A 1 71 ? 10.331 -15.041 -18.311 1.00 92.25 71 ALA A CA 1
ATOM 547 C C . ALA A 1 71 ? 11.106 -14.594 -17.061 1.00 92.25 71 ALA A C 1
ATOM 549 O O . ALA A 1 71 ? 12.050 -15.254 -16.633 1.00 92.25 71 ALA A O 1
ATOM 550 N N . VAL A 1 72 ? 10.683 -13.482 -16.450 1.00 91.12 72 VAL A N 1
ATOM 551 C CA . VAL A 1 72 ? 11.249 -12.951 -15.206 1.00 91.12 72 VAL A CA 1
ATOM 552 C C . VAL A 1 72 ? 10.116 -12.553 -14.272 1.00 91.12 72 VAL A C 1
ATOM 554 O O . VAL A 1 72 ? 9.185 -11.853 -14.669 1.00 91.12 72 VAL A O 1
ATOM 557 N N . LYS A 1 73 ? 10.214 -12.961 -13.004 1.00 92.38 73 LYS A N 1
ATOM 558 C CA . LYS A 1 73 ? 9.314 -12.505 -11.943 1.00 92.38 73 LYS A CA 1
ATOM 559 C C . LYS A 1 73 ? 9.951 -11.329 -11.218 1.00 92.38 73 LYS A C 1
ATOM 561 O O . LYS A 1 73 ? 10.990 -11.494 -10.578 1.00 92.38 73 LYS A O 1
ATOM 566 N N . VAL A 1 74 ? 9.337 -10.154 -11.309 1.00 89.25 74 VAL A N 1
ATOM 567 C CA . VAL A 1 74 ? 9.846 -8.970 -10.617 1.00 89.25 74 VAL A CA 1
ATOM 568 C C . VAL A 1 74 ? 9.593 -9.126 -9.113 1.00 89.25 74 VAL A C 1
ATOM 570 O O . VAL A 1 74 ? 8.453 -9.370 -8.707 1.00 89.25 74 VAL A O 1
ATOM 573 N N . PRO A 1 75 ? 10.628 -9.016 -8.261 1.00 90.44 75 PRO A N 1
ATOM 574 C CA . PRO A 1 75 ? 10.448 -9.128 -6.825 1.00 90.44 75 PRO A CA 1
ATOM 575 C C . PRO A 1 75 ? 9.767 -7.875 -6.269 1.00 90.44 75 PRO A C 1
ATOM 577 O O . PRO A 1 75 ? 10.161 -6.746 -6.563 1.00 90.44 75 PRO A O 1
ATOM 580 N N . MET A 1 76 ? 8.776 -8.088 -5.405 1.00 90.25 76 MET A N 1
ATOM 581 C CA . MET A 1 76 ? 8.232 -7.051 -4.536 1.00 90.25 76 MET A CA 1
ATOM 582 C C . MET A 1 76 ? 8.855 -7.220 -3.152 1.00 90.25 76 MET A C 1
ATOM 584 O O . MET A 1 76 ? 8.664 -8.249 -2.504 1.00 90.25 76 MET A O 1
ATOM 588 N N . VAL A 1 77 ? 9.614 -6.220 -2.713 1.00 90.19 77 VAL A N 1
ATOM 589 C CA . VAL A 1 77 ? 10.323 -6.244 -1.430 1.00 90.19 77 VAL A CA 1
ATOM 590 C C . VAL A 1 77 ? 9.588 -5.354 -0.438 1.00 90.19 77 VAL A C 1
ATOM 592 O O . VAL A 1 77 ? 9.454 -4.149 -0.652 1.00 90.19 77 VAL A O 1
ATOM 595 N N . GLU A 1 78 ? 9.121 -5.927 0.668 1.00 88.75 78 GLU A N 1
ATOM 596 C CA . GLU A 1 78 ? 8.546 -5.142 1.759 1.00 88.75 78 GLU A CA 1
ATOM 597 C C . GLU A 1 78 ? 9.661 -4.378 2.480 1.00 88.75 78 GLU A C 1
ATOM 599 O O . GLU A 1 78 ? 10.602 -4.964 3.009 1.00 88.75 78 GLU A O 1
ATOM 604 N N . THR A 1 79 ? 9.573 -3.050 2.482 1.00 86.44 79 THR A N 1
ATOM 605 C CA . THR A 1 79 ? 10.574 -2.183 3.118 1.00 86.44 79 THR A CA 1
ATOM 606 C C . THR A 1 79 ? 10.169 -1.814 4.539 1.00 86.44 79 THR A C 1
ATOM 608 O O . THR A 1 79 ? 11.009 -1.729 5.436 1.00 86.44 79 THR A O 1
ATOM 611 N N . LYS A 1 80 ? 8.880 -1.536 4.758 1.00 88.75 80 LYS A N 1
ATOM 612 C CA . LYS A 1 80 ? 8.366 -1.139 6.071 1.00 88.75 80 LYS A CA 1
ATOM 613 C C . LYS A 1 80 ? 6.886 -1.461 6.185 1.00 88.75 80 LYS A C 1
ATOM 615 O O . LYS A 1 80 ? 6.121 -1.104 5.299 1.00 88.75 80 LYS A O 1
ATOM 620 N N . ALA A 1 81 ? 6.477 -2.015 7.316 1.00 88.00 81 ALA A N 1
ATOM 621 C CA . ALA A 1 81 ? 5.076 -2.203 7.656 1.00 88.00 81 ALA A CA 1
ATOM 622 C C . ALA A 1 81 ? 4.724 -1.479 8.959 1.00 88.00 81 ALA A C 1
ATOM 624 O O . ALA A 1 81 ? 5.557 -1.307 9.854 1.00 88.00 81 ALA A O 1
ATOM 625 N N . LEU A 1 82 ? 3.475 -1.040 9.054 1.00 88.69 82 LEU A N 1
ATOM 626 C CA . LEU A 1 82 ? 2.872 -0.502 10.261 1.00 88.69 82 LEU A CA 1
ATOM 627 C C . LEU A 1 82 ? 1.450 -1.043 10.367 1.00 88.69 82 LEU A C 1
ATOM 629 O O . LEU A 1 82 ? 0.597 -0.721 9.545 1.00 88.69 82 LEU A O 1
ATOM 633 N N . ALA A 1 83 ? 1.190 -1.819 11.412 1.00 89.94 83 ALA A N 1
ATOM 634 C CA . ALA A 1 83 ? -0.152 -2.252 11.763 1.00 89.94 83 ALA A CA 1
ATOM 635 C C . ALA A 1 83 ? -0.652 -1.469 12.980 1.00 89.94 83 ALA A C 1
ATOM 637 O O . ALA A 1 83 ? 0.097 -1.242 13.934 1.00 89.94 83 ALA A O 1
ATOM 638 N N . ARG A 1 84 ? -1.919 -1.055 12.947 1.00 89.69 84 ARG A N 1
ATOM 639 C CA . ARG A 1 84 ? -2.610 -0.427 14.078 1.00 89.69 84 ARG A CA 1
ATOM 640 C C . ARG A 1 84 ? -4.023 -0.971 14.210 1.00 89.69 84 ARG A C 1
ATOM 642 O O . ARG A 1 84 ? -4.709 -1.177 13.211 1.00 89.69 84 ARG A O 1
ATOM 649 N N . ALA A 1 85 ? -4.445 -1.183 15.451 1.00 90.00 85 ALA A N 1
ATOM 650 C CA . ALA A 1 85 ? -5.804 -1.571 15.790 1.00 90.00 85 ALA A CA 1
ATOM 651 C C . ALA A 1 85 ? -6.578 -0.369 16.342 1.00 90.00 85 ALA A C 1
ATOM 653 O O . ALA A 1 85 ? -6.049 0.411 17.137 1.00 90.00 85 ALA A O 1
ATOM 654 N N . TYR A 1 86 ? -7.832 -0.253 15.929 1.00 88.94 86 TYR A N 1
ATOM 655 C CA . TYR A 1 86 ? -8.755 0.811 16.288 1.00 88.94 86 TYR A CA 1
ATOM 656 C C . TYR A 1 86 ? -10.051 0.226 16.849 1.00 88.94 86 TYR A C 1
ATOM 658 O O . TYR A 1 86 ? -10.494 -0.843 16.415 1.00 88.94 86 TYR A O 1
ATOM 666 N N . GLY A 1 87 ? -10.640 0.918 17.822 1.00 87.56 87 GLY A N 1
ATOM 667 C CA . GLY A 1 87 ? -11.962 0.607 18.364 1.00 87.56 87 GLY A CA 1
ATOM 668 C C . GLY A 1 87 ? -13.086 1.086 17.452 1.00 87.56 87 GLY A C 1
ATOM 669 O O . GLY A 1 87 ? -12.846 1.743 16.438 1.00 87.56 87 GLY A O 1
ATOM 670 N N . ALA A 1 88 ? -14.326 0.780 17.835 1.00 83.56 88 ALA A N 1
ATOM 671 C CA . ALA A 1 88 ? -15.523 1.313 17.180 1.00 83.56 88 ALA A CA 1
ATOM 672 C C . ALA A 1 88 ? -15.580 2.853 17.221 1.00 83.56 88 ALA A C 1
ATOM 674 O O . ALA A 1 88 ? -16.129 3.483 16.325 1.00 83.56 88 ALA A O 1
ATOM 675 N N . ASP A 1 89 ? -14.961 3.462 18.234 1.00 84.81 89 ASP A N 1
ATOM 676 C CA . ASP A 1 89 ? -14.795 4.908 18.391 1.00 84.81 89 ASP A CA 1
ATOM 677 C C . ASP A 1 89 ? -13.630 5.483 17.562 1.00 84.81 89 ASP A C 1
ATOM 679 O O . ASP A 1 89 ? -13.281 6.655 17.710 1.00 84.81 89 ASP A O 1
ATOM 683 N N . LEU A 1 90 ? -13.011 4.660 16.704 1.00 82.88 90 LEU A N 1
ATOM 684 C CA . LEU A 1 90 ? -11.857 4.984 15.861 1.00 82.88 90 LEU A CA 1
ATOM 685 C C . LEU A 1 90 ? -10.619 5.452 16.639 1.00 82.88 90 LEU A C 1
ATOM 687 O O . LEU A 1 90 ? -9.669 5.972 16.045 1.00 82.88 90 LEU A O 1
ATOM 691 N N . LYS A 1 91 ? -10.574 5.230 17.955 1.00 85.50 91 LYS A N 1
ATOM 692 C CA . LYS A 1 91 ? -9.373 5.470 18.756 1.00 85.50 91 LYS A CA 1
ATOM 693 C C . LYS A 1 91 ? -8.452 4.263 18.687 1.00 85.50 91 LYS A C 1
ATOM 695 O O . LYS A 1 91 ? -8.897 3.120 18.591 1.00 85.50 91 LYS A O 1
ATOM 700 N N . ALA A 1 92 ? -7.147 4.523 18.705 1.00 81.19 92 ALA A N 1
ATOM 701 C CA . ALA A 1 92 ? -6.146 3.464 18.712 1.00 81.19 92 ALA A CA 1
ATOM 702 C C . ALA A 1 92 ? -6.235 2.669 20.025 1.00 81.19 92 ALA A C 1
ATOM 704 O O . ALA A 1 92 ? -6.228 3.267 21.100 1.00 81.19 92 ALA A O 1
ATOM 705 N N . ILE A 1 93 ? -6.312 1.339 19.928 1.00 79.06 93 ILE A N 1
ATOM 706 C CA . ILE A 1 93 ? -6.438 0.444 21.093 1.00 79.06 93 ILE A CA 1
ATOM 707 C C . ILE A 1 93 ? -5.058 0.127 21.695 1.00 79.06 93 ILE A C 1
ATOM 709 O O . ILE A 1 93 ? -4.941 -0.041 22.903 1.00 79.06 93 ILE A O 1
ATOM 713 N N . GLU A 1 94 ? -4.000 0.091 20.876 1.00 66.12 94 GLU A N 1
ATOM 714 C CA . GLU A 1 94 ? -2.630 -0.219 21.311 1.00 66.12 94 GLU A CA 1
ATOM 715 C C . GLU A 1 94 ? -1.584 0.660 20.608 1.00 66.12 94 GLU A C 1
ATOM 717 O O . GLU A 1 94 ? -1.751 1.077 19.455 1.00 66.12 94 GLU A O 1
ATOM 722 N N . ALA A 1 95 ? -0.477 0.927 21.311 1.00 56.16 95 ALA A N 1
ATOM 723 C CA . ALA A 1 95 ? 0.698 1.590 20.754 1.00 56.16 95 ALA A CA 1
ATOM 724 C C . ALA A 1 95 ? 1.395 0.672 19.729 1.00 56.16 95 ALA A C 1
ATOM 726 O O . ALA A 1 95 ? 1.447 -0.542 19.930 1.00 56.16 95 ALA A O 1
ATOM 727 N N . PRO A 1 96 ? 1.952 1.215 18.630 1.00 53.22 96 PRO A N 1
ATOM 728 C CA . PRO A 1 96 ? 2.555 0.390 17.591 1.00 53.22 96 PRO A CA 1
ATOM 729 C C . PRO A 1 96 ? 3.725 -0.423 18.160 1.00 53.22 96 PRO A C 1
ATOM 731 O O . PRO A 1 96 ? 4.706 0.156 18.632 1.00 53.22 96 PRO A O 1
ATOM 734 N N . GLN A 1 97 ? 3.646 -1.756 18.076 1.00 54.66 97 GLN A N 1
ATOM 735 C CA . GLN A 1 97 ? 4.810 -2.617 18.282 1.00 54.66 97 GLN A CA 1
ATOM 736 C C . GLN A 1 97 ? 5.907 -2.171 17.308 1.00 54.66 97 GLN A C 1
ATOM 738 O O . GLN A 1 97 ? 5.728 -2.191 16.087 1.00 54.66 97 GLN A O 1
ATOM 743 N N . LYS A 1 98 ? 7.044 -1.721 17.849 1.00 48.22 98 LYS A N 1
ATOM 744 C CA . LYS A 1 98 ? 8.251 -1.468 17.059 1.00 48.22 98 LYS A CA 1
ATOM 745 C C . LYS A 1 98 ? 8.683 -2.800 16.456 1.00 48.22 98 LYS A C 1
ATOM 747 O O . LYS A 1 98 ? 9.123 -3.683 17.186 1.00 48.22 98 LYS A O 1
ATOM 752 N N . LEU A 1 99 ? 8.555 -2.945 15.139 1.00 54.59 99 LEU A N 1
ATOM 753 C CA . LEU A 1 99 ? 9.059 -4.127 14.454 1.00 54.59 99 LEU A CA 1
ATOM 754 C C . LEU A 1 99 ? 10.591 -4.142 14.575 1.00 54.59 99 LEU A C 1
ATOM 756 O O . LEU A 1 99 ? 11.274 -3.223 14.115 1.00 54.59 99 LEU A O 1
ATOM 760 N N . SER A 1 100 ? 11.097 -5.171 15.253 1.00 43.50 100 SER A N 1
ATOM 761 C CA . SER A 1 100 ? 12.511 -5.531 15.327 1.00 43.50 100 SER A CA 1
ATOM 762 C C . SER A 1 100 ? 13.070 -5.641 13.907 1.00 43.50 100 SER A C 1
ATOM 764 O O . SER A 1 100 ? 12.541 -6.376 13.074 1.00 43.50 100 SER A O 1
ATOM 766 N N . ARG A 1 101 ? 14.131 -4.871 13.632 1.00 45.53 101 ARG A N 1
ATOM 767 C CA . ARG A 1 101 ? 14.993 -5.090 12.467 1.00 45.53 101 ARG A CA 1
ATOM 768 C C . ARG A 1 101 ? 15.600 -6.488 12.609 1.00 45.53 101 ARG A C 1
ATOM 770 O O . ARG A 1 101 ? 16.214 -6.757 13.641 1.00 45.53 101 ARG A O 1
ATOM 777 N N . ARG A 1 102 ? 15.385 -7.344 11.611 1.00 37.47 102 ARG A N 1
ATOM 778 C CA . ARG A 1 102 ? 16.306 -8.445 11.315 1.00 37.47 102 ARG A CA 1
ATOM 779 C C . ARG A 1 102 ? 17.466 -7.902 10.496 1.00 37.47 102 ARG A C 1
ATOM 781 O O . ARG A 1 102 ? 17.224 -6.926 9.747 1.00 37.47 102 ARG A O 1
#

Secondary structure (DSSP, 8-state):
--------------------S---SPPTT---------PPPTT--EEEEEEEEEE-SS-HHHHHHHH-TTSS-PPPEEEEEEEEEEETTS-BSSPPP-PPP-

Radius of gyration: 27.1 Å; chains: 1; bounding box: 57×53×81 Å

pLDDT: mean 76.69, std 18.2, range [32.16, 95.75]